Protein AF-A0A388NZL9-F1 (afdb_monomer)

Sequence (120 aa):
MIMSQAVSAHAFSVVEVDYANVDATRSEVKDQWKQSEG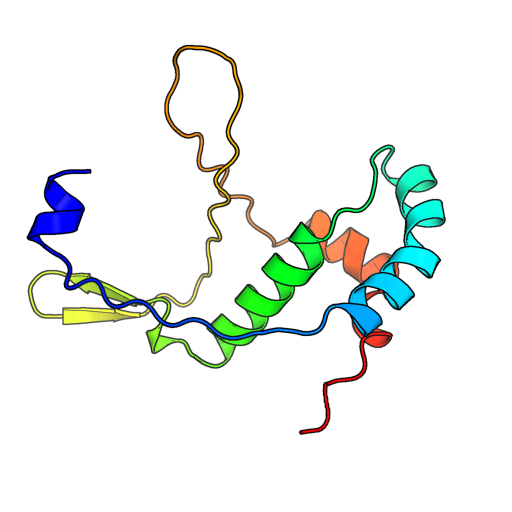FTLTYLPFIARAIVDALAEYPNLNASIEADKLVVHNYVDLGIAVDLEFQVCSYQLCAVPMTSAFARSLAKYQILQLVPAPES

Secondary structure (DSSP, 8-state):
-HHHHHHS-----------HHHHHHHHHHHHHHHHHHSSPPPSHHHHHHHHHHHHHH-GGGSEEEETTEEEE-SS-----------SS---------TTSSHHHHHHHTTGGGSS-----

S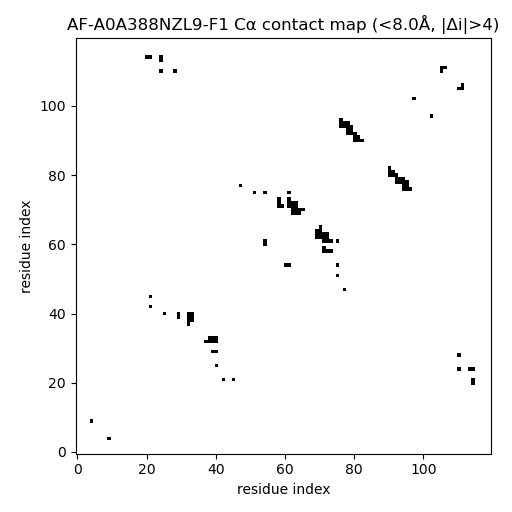olvent-accessible surface area (backbone atoms only — not comparable to full-atom values): 8132 Å² total; per-residue (Å²): 116,70,70,58,68,74,71,49,90,84,82,87,87,87,81,90,79,89,54,69,69,59,52,54,55,44,65,73,43,35,65,63,42,29,72,73,71,73,50,79,76,69,67,63,67,60,53,54,48,54,50,54,57,48,43,70,77,41,43,80,78,49,48,47,82,56,98,89,43,83,45,70,50,93,72,87,82,61,69,56,91,73,92,64,93,67,81,86,71,76,86,69,62,59,66,59,80,78,77,59,66,66,51,48,55,47,62,73,66,54,64,78,79,69,63,75,77,83,90,125

Structure (mmCIF, N/CA/C/O backbone):
data_AF-A0A388NZL9-F1
#
_entry.id   AF-A0A388NZL9-F1
#
loop_
_atom_site.group_PDB
_atom_site.id
_atom_site.type_symbol
_atom_site.label_atom_id
_atom_site.label_alt_id
_atom_site.label_comp_id
_atom_site.label_asym_id
_atom_site.label_entity_id
_atom_site.label_seq_id
_atom_site.pdbx_PDB_ins_code
_atom_site.Cartn_x
_atom_site.Cartn_y
_atom_site.Cartn_z
_atom_site.occupancy
_atom_site.B_iso_or_equiv
_atom_site.auth_seq_id
_atom_site.auth_comp_id
_atom_site.auth_asym_id
_atom_site.auth_atom_id
_atom_site.pdbx_PDB_model_num
ATOM 1 N N . MET A 1 1 ? 10.929 18.306 -5.419 1.00 64.25 1 MET A N 1
ATOM 2 C CA . MET A 1 1 ? 9.784 18.064 -6.327 1.00 64.25 1 MET A CA 1
ATOM 3 C C . MET A 1 1 ? 10.069 18.420 -7.793 1.00 64.25 1 MET A C 1
ATOM 5 O O . MET A 1 1 ? 9.552 17.734 -8.658 1.00 64.25 1 MET A O 1
ATOM 9 N N . ILE A 1 2 ? 10.917 19.417 -8.092 1.00 80.94 2 ILE A N 1
ATOM 10 C CA . ILE A 1 2 ? 11.186 19.892 -9.471 1.00 80.94 2 ILE A CA 1
ATOM 11 C C . ILE A 1 2 ? 11.708 18.784 -10.407 1.00 80.94 2 ILE A C 1
ATOM 13 O O . ILE A 1 2 ? 11.215 18.634 -11.518 1.00 80.94 2 ILE A O 1
ATOM 17 N N . MET A 1 3 ? 12.651 17.957 -9.942 1.00 78.19 3 MET A N 1
ATOM 18 C CA . MET A 1 3 ? 13.244 16.901 -10.777 1.00 78.19 3 MET A CA 1
ATOM 19 C C . MET A 1 3 ? 12.250 15.802 -11.176 1.00 78.19 3 MET A C 1
ATOM 21 O O . MET A 1 3 ? 12.324 15.290 -12.283 1.00 78.19 3 MET A O 1
ATOM 25 N N . SER A 1 4 ? 11.296 15.457 -10.306 1.00 78.69 4 SER A N 1
ATOM 26 C CA . SER A 1 4 ? 10.309 14.409 -10.602 1.00 78.69 4 SER A CA 1
ATOM 27 C C . SER A 1 4 ? 9.334 14.854 -11.695 1.00 78.69 4 SER A C 1
ATOM 29 O O . SER A 1 4 ? 9.067 14.089 -12.616 1.00 78.69 4 SER A O 1
ATOM 31 N N . GLN A 1 5 ? 8.884 16.113 -11.653 1.00 80.75 5 GLN A N 1
ATOM 32 C CA . GLN A 1 5 ? 7.982 16.673 -12.666 1.00 80.75 5 GLN A CA 1
ATOM 33 C C . GLN A 1 5 ? 8.626 16.767 -14.054 1.00 80.75 5 GLN A C 1
ATOM 35 O O . GLN A 1 5 ? 7.933 16.632 -15.055 1.00 80.75 5 GLN A O 1
ATOM 40 N N . ALA A 1 6 ? 9.938 17.007 -14.115 1.00 81.12 6 ALA A N 1
ATOM 41 C CA . ALA A 1 6 ? 10.653 17.156 -15.378 1.00 81.12 6 ALA A CA 1
ATOM 42 C C . ALA A 1 6 ? 10.996 15.815 -16.050 1.00 81.12 6 ALA A C 1
ATOM 44 O O . ALA A 1 6 ? 11.115 15.766 -17.270 1.00 81.12 6 ALA A O 1
ATOM 45 N N . VAL A 1 7 ? 11.192 14.749 -15.265 1.00 80.56 7 VAL A N 1
ATOM 46 C CA . VAL A 1 7 ? 11.698 13.458 -15.762 1.00 80.56 7 VAL A CA 1
ATOM 47 C C . VAL A 1 7 ? 10.571 12.470 -16.071 1.00 80.56 7 VAL A C 1
ATOM 49 O O . VAL A 1 7 ? 10.665 11.734 -17.050 1.00 80.56 7 VAL A O 1
ATOM 52 N N . SER A 1 8 ? 9.497 12.455 -15.276 1.00 81.75 8 SER A N 1
ATOM 53 C CA . SER A 1 8 ? 8.435 11.450 -15.399 1.00 81.75 8 SER A CA 1
ATOM 54 C C . SER A 1 8 ? 7.178 12.011 -16.066 1.00 81.75 8 SER A C 1
ATOM 56 O O . SER A 1 8 ? 6.654 13.052 -15.663 1.00 81.75 8 SER A O 1
ATOM 58 N N . ALA A 1 9 ? 6.634 11.283 -17.045 1.00 84.06 9 ALA A N 1
ATOM 59 C CA . ALA A 1 9 ? 5.310 11.564 -17.594 1.00 84.06 9 ALA A CA 1
ATOM 60 C C . ALA A 1 9 ? 4.234 11.146 -16.576 1.00 84.06 9 ALA A C 1
ATOM 62 O O . ALA A 1 9 ? 4.065 9.962 -16.293 1.00 84.06 9 ALA A O 1
ATOM 63 N N . HIS A 1 10 ? 3.521 12.119 -16.008 1.00 84.81 10 HIS A N 1
ATOM 64 C CA . HIS A 1 10 ? 2.475 11.863 -15.020 1.00 84.81 10 HIS A CA 1
ATOM 65 C C . HIS A 1 10 ? 1.117 11.728 -15.716 1.00 84.81 10 HIS A C 1
ATOM 67 O O . HIS A 1 10 ? 0.661 12.654 -16.384 1.00 84.81 10 HIS A O 1
ATOM 73 N N . ALA A 1 11 ? 0.462 10.586 -15.526 1.00 88.56 11 ALA A N 1
ATOM 74 C CA . ALA A 1 11 ? -0.933 10.357 -15.886 1.00 88.56 11 ALA A CA 1
ATOM 75 C C . ALA A 1 11 ? -1.707 9.960 -14.624 1.00 88.56 11 ALA A C 1
ATOM 77 O O . ALA A 1 11 ? -1.140 9.376 -13.701 1.00 88.56 11 ALA A O 1
ATOM 78 N N . PHE A 1 12 ? -2.993 10.296 -14.574 1.00 87.38 12 PHE A N 1
ATOM 79 C CA . PHE A 1 12 ? -3.842 10.065 -13.410 1.00 87.38 12 PHE A CA 1
ATOM 80 C C . PHE A 1 12 ? -5.119 9.343 -13.829 1.00 87.38 12 PHE A C 1
ATOM 82 O O . PHE A 1 12 ? -5.770 9.736 -14.796 1.00 87.38 12 PHE A O 1
ATOM 89 N N . SER A 1 13 ? -5.475 8.300 -13.084 1.00 89.50 13 SER A N 1
ATOM 90 C CA . SER A 1 13 ? -6.716 7.545 -13.236 1.00 89.50 13 SER A CA 1
ATOM 91 C C . SER A 1 13 ? -7.427 7.453 -11.892 1.00 89.50 13 SER A C 1
ATOM 93 O O . SER A 1 13 ? -6.779 7.249 -10.866 1.00 89.50 13 SER A O 1
ATOM 95 N N . VAL A 1 14 ? -8.754 7.551 -11.909 1.00 92.94 14 VAL A N 1
ATOM 96 C CA . VAL A 1 14 ? -9.601 7.420 -10.718 1.00 92.94 14 VAL A CA 1
ATOM 97 C C . VAL A 1 14 ? -10.509 6.222 -10.895 1.00 92.94 14 VAL A C 1
ATOM 99 O O . VAL A 1 14 ? -11.078 6.033 -11.969 1.00 92.94 14 VAL A O 1
ATOM 102 N N . VAL A 1 15 ? -10.651 5.444 -9.830 1.00 91.56 15 VAL A N 1
ATOM 103 C CA . VAL A 1 15 ? -11.611 4.349 -9.733 1.00 91.56 15 VAL A CA 1
ATOM 104 C C . VAL A 1 15 ? -12.346 4.496 -8.407 1.00 91.56 15 VAL A C 1
ATOM 106 O O . VAL A 1 15 ? -11.734 4.833 -7.391 1.00 91.56 15 VAL A O 1
ATOM 109 N N . GLU A 1 16 ? -13.656 4.269 -8.425 1.00 91.44 16 GLU A N 1
ATOM 110 C CA . GLU A 1 16 ? -14.482 4.223 -7.220 1.00 91.44 16 GLU A CA 1
ATOM 111 C C . GLU A 1 16 ? -14.467 2.805 -6.644 1.00 91.44 16 GLU A C 1
ATOM 113 O O . GLU A 1 16 ? -14.574 1.826 -7.380 1.00 91.44 16 GLU A O 1
ATOM 118 N N . VAL A 1 17 ? -14.311 2.695 -5.325 1.00 88.81 17 VAL A N 1
ATOM 119 C CA . VAL A 1 17 ? -14.239 1.411 -4.617 1.00 88.81 17 VAL A CA 1
ATOM 120 C C . VAL A 1 17 ? -15.228 1.434 -3.459 1.00 88.81 17 VAL A C 1
ATOM 122 O O . VAL A 1 17 ? -15.245 2.392 -2.684 1.00 88.81 17 VAL A O 1
ATOM 125 N N . ASP A 1 18 ? -16.035 0.378 -3.336 1.00 90.69 18 ASP A N 1
ATOM 126 C CA . ASP A 1 18 ? -16.962 0.195 -2.218 1.00 90.69 18 ASP A CA 1
ATOM 127 C C . ASP A 1 18 ? -16.241 -0.372 -0.982 1.00 90.69 18 ASP A C 1
ATOM 129 O O . ASP A 1 18 ? -15.495 -1.349 -1.058 1.00 90.69 18 ASP A O 1
ATOM 133 N N . TYR A 1 19 ? -16.483 0.249 0.173 1.00 90.19 19 TYR A N 1
ATOM 134 C CA . TYR A 1 19 ? -15.896 -0.103 1.466 1.00 90.19 19 TYR A CA 1
ATOM 135 C C . TYR A 1 19 ? -16.866 -0.842 2.397 1.00 90.19 19 TYR A C 1
ATOM 137 O O . TYR A 1 19 ? -16.462 -1.197 3.506 1.00 90.19 19 TYR A O 1
ATOM 145 N N . ALA A 1 20 ? -18.113 -1.101 1.988 1.00 89.69 20 ALA A N 1
ATOM 146 C CA . ALA A 1 20 ? -19.132 -1.717 2.843 1.00 89.69 20 ALA A CA 1
ATOM 147 C C . ALA A 1 20 ? -18.654 -3.026 3.498 1.00 89.69 20 ALA A C 1
ATOM 149 O O . ALA A 1 20 ? -18.765 -3.198 4.714 1.00 89.69 20 ALA A O 1
ATOM 150 N N . ASN A 1 21 ? -18.035 -3.915 2.715 1.00 87.94 21 ASN A N 1
ATOM 151 C CA . ASN A 1 21 ? -17.515 -5.188 3.222 1.00 87.94 21 ASN A CA 1
ATOM 152 C C . ASN A 1 21 ? -16.356 -4.990 4.210 1.00 87.94 21 ASN A C 1
ATOM 154 O O . ASN A 1 21 ? -16.280 -5.673 5.229 1.00 87.94 21 ASN A O 1
ATOM 158 N N . VAL A 1 22 ? -15.474 -4.024 3.942 1.00 87.38 22 VAL A N 1
ATOM 159 C CA . VAL A 1 22 ? -14.332 -3.721 4.816 1.00 87.38 22 VAL A CA 1
ATOM 160 C C . VAL A 1 22 ? -14.811 -3.164 6.157 1.00 87.38 22 VAL A C 1
ATOM 162 O O . VAL A 1 22 ? -14.259 -3.521 7.198 1.00 87.38 22 VAL A O 1
ATOM 165 N N . ASP A 1 23 ? -15.845 -2.319 6.161 1.00 88.75 23 ASP A N 1
ATOM 166 C CA . ASP A 1 23 ? -16.403 -1.769 7.399 1.00 88.75 23 ASP A CA 1
ATOM 167 C C . ASP A 1 23 ? -17.120 -2.831 8.246 1.00 88.75 23 ASP A C 1
ATOM 169 O O . ASP A 1 23 ? -16.964 -2.844 9.472 1.00 88.75 23 ASP A O 1
ATOM 173 N N . ALA A 1 24 ? -17.824 -3.770 7.606 1.00 89.69 24 ALA A N 1
ATOM 174 C CA . ALA A 1 24 ? -18.434 -4.910 8.287 1.00 89.69 24 ALA A CA 1
ATOM 175 C C . ALA A 1 24 ? -17.373 -5.760 9.009 1.00 89.69 24 ALA A C 1
ATOM 177 O O . ALA A 1 24 ? -17.423 -5.899 10.234 1.00 89.69 24 ALA A O 1
ATOM 178 N N . THR A 1 25 ? -16.343 -6.226 8.291 1.00 86.62 25 THR A N 1
ATOM 179 C CA . THR A 1 25 ? -15.251 -7.024 8.877 1.00 86.62 25 THR A CA 1
ATOM 180 C C . THR A 1 25 ? -14.491 -6.248 9.955 1.00 86.62 25 THR A C 1
ATOM 182 O O . THR A 1 25 ? -14.152 -6.778 11.014 1.00 86.62 25 THR A O 1
ATOM 185 N N . ARG A 1 26 ? -14.236 -4.954 9.731 1.00 86.62 26 ARG A N 1
ATOM 186 C CA . ARG A 1 26 ? -13.577 -4.099 10.722 1.00 86.62 26 ARG A CA 1
ATOM 187 C C . ARG A 1 26 ? -14.416 -3.962 11.989 1.00 86.62 26 ARG A C 1
ATOM 189 O O . ARG A 1 26 ? -13.849 -3.958 13.082 1.00 86.62 26 ARG A O 1
ATOM 196 N N . SER A 1 27 ? -15.734 -3.827 11.868 1.00 85.81 27 SER A N 1
ATOM 197 C CA . SER A 1 27 ? -16.626 -3.652 13.015 1.00 85.81 27 SER A CA 1
ATOM 198 C C . SER A 1 27 ? -16.659 -4.859 13.942 1.00 85.81 27 SER A C 1
ATOM 200 O O . SER A 1 27 ? -16.787 -4.665 15.148 1.00 85.81 27 SER A O 1
ATOM 202 N N . GLU A 1 28 ? -16.471 -6.063 13.408 1.00 87.69 28 GLU A N 1
ATOM 203 C CA . GLU A 1 28 ? -16.390 -7.296 14.195 1.00 87.69 28 GLU A CA 1
ATOM 204 C C . GLU A 1 28 ? -15.067 -7.410 14.970 1.00 87.69 28 GLU A C 1
ATOM 206 O O . GLU A 1 28 ? -15.040 -7.876 16.110 1.00 87.69 28 GLU A O 1
ATOM 211 N N . VAL A 1 29 ? -13.959 -6.950 14.379 1.00 85.75 29 VAL A N 1
ATOM 212 C CA . VAL A 1 29 ? -12.608 -7.196 14.916 1.00 85.75 29 VAL A CA 1
ATOM 213 C C . VAL A 1 29 ? -12.039 -6.013 15.709 1.00 85.75 29 VAL A C 1
ATOM 215 O O . VAL A 1 29 ? -11.151 -6.195 16.547 1.00 85.75 29 VAL A O 1
ATOM 218 N N . LYS A 1 30 ? -12.553 -4.792 15.505 1.00 83.62 30 LYS A N 1
ATOM 219 C CA . LYS A 1 30 ? -12.021 -3.561 16.127 1.00 83.62 30 LYS A CA 1
ATOM 220 C C . LYS A 1 30 ? -11.894 -3.648 17.650 1.00 83.62 30 LYS A C 1
ATOM 222 O O . LYS A 1 30 ? -10.927 -3.123 18.202 1.00 83.62 30 LYS A O 1
ATOM 227 N N . ASP A 1 31 ? -12.838 -4.309 18.318 1.00 84.38 31 ASP A N 1
ATOM 228 C CA . ASP A 1 31 ? -12.886 -4.362 19.779 1.00 84.38 31 ASP A CA 1
ATOM 229 C C . ASP A 1 31 ? -11.834 -5.326 20.336 1.00 84.38 31 ASP A C 1
ATOM 231 O O . ASP A 1 31 ? -11.140 -4.995 21.298 1.00 84.38 31 ASP A O 1
ATOM 235 N N . GLN A 1 32 ? -11.646 -6.478 19.684 1.00 85.38 32 GLN A N 1
ATOM 236 C CA . GLN A 1 32 ? -10.599 -7.442 20.034 1.00 85.38 32 GLN A CA 1
ATOM 237 C C . GLN A 1 32 ? -9.203 -6.872 19.754 1.00 85.38 32 GLN A C 1
ATOM 239 O O . GLN A 1 32 ? -8.284 -7.021 20.565 1.00 85.38 32 GLN A O 1
ATOM 244 N N . TRP A 1 33 ? -9.054 -6.167 18.630 1.00 81.38 33 TRP A N 1
ATOM 245 C CA . TRP A 1 33 ? -7.806 -5.516 18.241 1.00 81.38 33 TRP A CA 1
ATOM 246 C C . TRP A 1 33 ? -7.392 -4.443 19.247 1.00 81.38 33 TRP A C 1
ATOM 248 O O . TRP A 1 33 ? -6.264 -4.445 19.739 1.00 81.38 33 TRP A O 1
ATOM 258 N N . LYS A 1 34 ? -8.328 -3.565 19.627 1.00 85.06 34 LYS A N 1
ATOM 259 C CA . LYS A 1 34 ? -8.070 -2.491 20.592 1.00 85.06 34 LYS A CA 1
ATOM 260 C C . LYS A 1 34 ? -7.651 -3.026 21.962 1.00 85.06 34 LYS A C 1
ATOM 262 O O . LYS A 1 34 ? -6.800 -2.422 22.608 1.00 85.06 34 LYS A O 1
ATOM 267 N N . GLN A 1 35 ? -8.225 -4.148 22.396 1.00 85.94 35 GLN A N 1
ATOM 268 C CA . GLN A 1 35 ? -7.846 -4.802 23.653 1.00 85.94 35 GLN A CA 1
ATOM 269 C C . GLN A 1 35 ? -6.438 -5.403 23.606 1.00 85.94 35 GLN A C 1
ATOM 271 O O . GLN A 1 35 ? -5.750 -5.417 24.621 1.00 85.94 35 GLN A O 1
ATOM 276 N N . SER A 1 36 ? -6.017 -5.895 22.442 1.00 84.31 36 SER A N 1
ATOM 277 C CA . SER A 1 36 ? -4.769 -6.650 22.298 1.00 84.31 36 SER A CA 1
ATOM 278 C C . SER A 1 36 ? -3.569 -5.748 22.013 1.00 84.31 36 SER A C 1
ATOM 280 O O . SER A 1 36 ? -2.508 -5.923 22.602 1.00 84.31 36 SER A O 1
ATOM 282 N N . GLU A 1 37 ? -3.746 -4.772 21.124 1.00 81.12 37 GLU A N 1
ATOM 283 C CA . GLU A 1 37 ? -2.666 -3.932 20.592 1.00 81.12 37 GLU A CA 1
ATOM 284 C C . GLU A 1 37 ? -2.677 -2.513 21.196 1.00 81.12 37 GLU A C 1
ATOM 286 O O . GLU A 1 37 ? -1.724 -1.753 21.049 1.00 81.12 37 GLU A O 1
ATOM 291 N N . GLY A 1 38 ? -3.753 -2.130 21.897 1.00 78.75 38 GLY A N 1
ATOM 292 C CA . GLY A 1 38 ? -3.856 -0.844 22.598 1.00 78.75 38 GLY A CA 1
ATOM 293 C C . GLY A 1 38 ? -4.146 0.370 21.706 1.00 78.75 38 GLY A C 1
ATOM 294 O O . GLY A 1 38 ? -4.291 1.480 22.217 1.00 78.75 38 GLY A O 1
ATOM 295 N N . PHE A 1 39 ? -4.290 0.183 20.391 1.00 82.19 39 PHE A N 1
ATOM 296 C CA . PHE A 1 39 ? -4.670 1.230 19.438 1.00 82.19 39 PHE A CA 1
ATOM 297 C C . PHE A 1 39 ? -5.850 0.812 18.555 1.00 82.19 39 PHE A C 1
ATOM 299 O O . PHE A 1 39 ? -6.186 -0.363 18.419 1.00 82.19 39 PHE A O 1
ATOM 306 N N . THR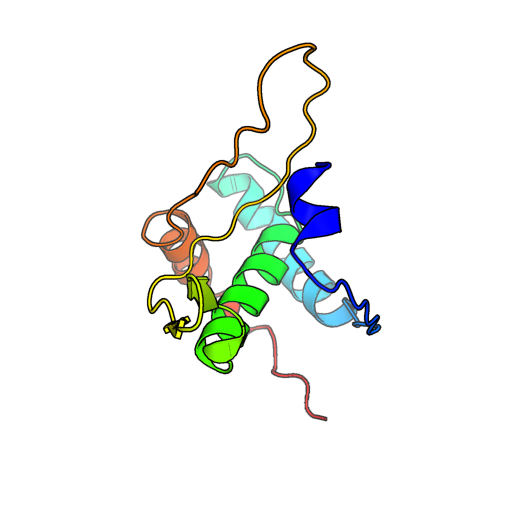 A 1 40 ? -6.516 1.802 17.961 1.00 80.50 40 THR A N 1
ATOM 307 C CA . THR A 1 40 ? -7.701 1.581 17.125 1.00 80.50 40 THR A CA 1
ATOM 308 C C . THR A 1 40 ? -7.313 1.041 15.751 1.00 80.50 40 THR A C 1
ATOM 310 O O . THR A 1 40 ? -6.418 1.576 15.099 1.00 80.50 40 THR A O 1
ATOM 313 N N . LEU A 1 41 ? -8.048 0.036 15.272 1.00 82.44 41 LEU A N 1
ATOM 314 C CA . LEU A 1 41 ? -7.905 -0.475 13.910 1.00 82.44 41 LEU A CA 1
ATOM 315 C C . LEU A 1 41 ? -8.408 0.559 12.882 1.00 82.44 41 LEU A C 1
ATOM 317 O O . LEU A 1 41 ? -9.581 0.955 12.898 1.00 82.44 41 LEU A O 1
ATOM 321 N N . THR A 1 42 ? -7.518 0.996 11.990 1.00 85.19 42 THR A N 1
ATOM 322 C CA . THR A 1 42 ? -7.801 1.916 10.872 1.00 85.19 42 THR A CA 1
ATOM 323 C C . THR A 1 42 ? -8.022 1.150 9.560 1.00 85.19 42 THR A C 1
ATOM 325 O O . THR A 1 42 ? -7.853 -0.066 9.513 1.00 85.19 42 THR A O 1
ATOM 328 N N . TYR A 1 43 ? -8.410 1.847 8.485 1.00 86.12 43 TYR A N 1
ATOM 329 C CA . TYR A 1 43 ? -8.597 1.246 7.151 1.00 86.12 43 TYR A CA 1
ATOM 330 C C . TYR A 1 43 ? -7.287 1.033 6.376 1.00 86.12 43 TYR A C 1
ATOM 332 O O . TYR A 1 43 ? -7.208 0.154 5.523 1.00 86.12 43 TYR A O 1
ATOM 340 N N . LEU A 1 44 ? -6.241 1.803 6.698 1.00 86.44 44 LEU A N 1
ATOM 341 C CA . LEU A 1 44 ? -4.922 1.725 6.061 1.00 86.44 44 LEU A CA 1
ATOM 342 C C . LEU A 1 44 ? -4.336 0.307 5.940 1.00 86.44 44 LEU A C 1
ATOM 344 O O . LEU A 1 44 ? -3.849 -0.010 4.859 1.00 86.44 44 LEU A O 1
ATOM 348 N N . PRO A 1 45 ? -4.370 -0.567 6.967 1.00 83.88 45 PRO A N 1
ATOM 349 C CA . PRO A 1 45 ? -3.819 -1.915 6.835 1.00 83.88 45 PRO A CA 1
ATOM 350 C C . PRO A 1 45 ? -4.541 -2.788 5.802 1.00 83.88 45 PRO A C 1
ATOM 352 O O . PRO A 1 45 ? -3.890 -3.612 5.163 1.00 83.88 45 PRO A O 1
ATOM 355 N N . PHE A 1 46 ? -5.847 -2.589 5.593 1.00 86.31 46 PHE A N 1
ATOM 356 C CA . PHE A 1 46 ? -6.604 -3.301 4.557 1.00 86.31 46 PHE A CA 1
ATOM 357 C C . PHE A 1 46 ? -6.163 -2.860 3.159 1.00 86.31 46 PHE A C 1
ATOM 359 O O . PHE A 1 46 ? -5.885 -3.694 2.302 1.00 86.31 46 PHE A O 1
ATOM 366 N N . ILE A 1 47 ? -6.015 -1.547 2.963 1.00 87.31 47 ILE A N 1
ATOM 367 C CA . ILE A 1 47 ? -5.569 -0.961 1.693 1.00 87.31 47 ILE A CA 1
ATOM 368 C C . ILE A 1 47 ? -4.121 -1.365 1.396 1.00 87.31 47 ILE A C 1
ATOM 370 O O . ILE A 1 47 ? -3.816 -1.819 0.298 1.00 87.31 47 ILE A O 1
ATOM 374 N N . ALA A 1 48 ? -3.230 -1.258 2.383 1.00 85.56 48 ALA A N 1
ATOM 375 C CA . ALA A 1 48 ? -1.828 -1.627 2.227 1.00 85.56 48 ALA A CA 1
ATOM 376 C C . ALA A 1 48 ? -1.679 -3.099 1.828 1.00 85.56 48 ALA A C 1
ATOM 378 O O . ALA A 1 48 ? -0.888 -3.412 0.944 1.00 85.56 48 ALA A O 1
ATOM 379 N N . ARG A 1 49 ? -2.469 -3.999 2.431 1.00 84.88 49 ARG A N 1
ATOM 380 C CA . ARG A 1 49 ? -2.460 -5.415 2.062 1.00 84.88 49 ARG A CA 1
ATOM 381 C C . ARG A 1 49 ? -2.952 -5.643 0.632 1.00 84.88 49 ARG A C 1
ATOM 383 O O . ARG A 1 49 ? -2.262 -6.326 -0.117 1.00 84.88 49 ARG A O 1
ATOM 390 N N . ALA A 1 50 ? -4.078 -5.037 0.253 1.00 86.81 50 ALA A N 1
ATOM 391 C CA . ALA A 1 50 ? -4.619 -5.145 -1.101 1.00 86.81 50 ALA A CA 1
ATOM 392 C C . ALA A 1 50 ? -3.616 -4.661 -2.164 1.00 86.81 50 ALA A C 1
ATOM 394 O O . ALA A 1 50 ? -3.480 -5.283 -3.212 1.00 86.81 50 ALA A O 1
ATOM 395 N N . ILE A 1 51 ? -2.857 -3.598 -1.872 1.00 85.94 51 ILE A N 1
ATOM 396 C CA . ILE A 1 51 ? -1.797 -3.101 -2.760 1.00 85.94 51 ILE A CA 1
ATOM 397 C C . ILE A 1 51 ? -0.647 -4.110 -2.885 1.00 85.94 51 ILE A C 1
ATOM 399 O O . ILE A 1 51 ? -0.168 -4.328 -3.993 1.00 85.94 51 ILE A O 1
ATOM 403 N N . VAL A 1 52 ? -0.199 -4.741 -1.790 1.00 85.12 52 VAL A N 1
ATOM 404 C CA . VAL A 1 52 ? 0.856 -5.775 -1.861 1.00 85.12 52 VAL A CA 1
ATOM 405 C C . VAL A 1 52 ? 0.412 -6.951 -2.726 1.00 85.12 52 VAL A C 1
ATOM 407 O O . VAL A 1 52 ? 1.186 -7.408 -3.565 1.00 85.12 52 VAL A O 1
ATOM 410 N N . ASP A 1 53 ? -0.821 -7.423 -2.537 1.00 84.44 53 ASP A N 1
ATOM 411 C CA . ASP A 1 53 ? -1.363 -8.543 -3.307 1.00 84.44 53 ASP A CA 1
ATOM 412 C C . ASP A 1 53 ? -1.496 -8.159 -4.800 1.00 84.44 53 ASP A C 1
ATOM 414 O O . ASP A 1 53 ? -1.049 -8.903 -5.671 1.00 84.44 53 ASP A O 1
ATOM 418 N N . ALA A 1 54 ? -1.959 -6.941 -5.107 1.00 85.44 54 ALA A N 1
ATOM 419 C CA . ALA A 1 54 ? -2.015 -6.433 -6.480 1.00 85.44 54 ALA A CA 1
ATOM 420 C C . ALA A 1 54 ? -0.625 -6.269 -7.127 1.00 85.44 54 ALA A C 1
ATOM 422 O O . ALA A 1 54 ? -0.445 -6.573 -8.304 1.00 85.44 54 ALA A O 1
ATOM 423 N N . LEU A 1 55 ? 0.387 -5.817 -6.381 1.00 84.69 55 LEU A N 1
ATOM 424 C CA . LEU A 1 55 ? 1.756 -5.686 -6.899 1.00 84.69 55 LEU A CA 1
ATOM 425 C C . LEU A 1 55 ? 2.409 -7.046 -7.178 1.00 84.69 55 LEU A C 1
ATOM 427 O O . LEU A 1 55 ? 3.282 -7.128 -8.041 1.00 84.69 55 LEU A O 1
ATOM 431 N N . ALA A 1 56 ? 1.979 -8.106 -6.487 1.00 83.31 56 ALA A N 1
ATOM 432 C CA . ALA A 1 56 ? 2.409 -9.467 -6.789 1.00 83.31 56 ALA A CA 1
ATOM 433 C C . ALA A 1 56 ? 1.837 -9.969 -8.129 1.00 83.31 56 ALA A C 1
ATOM 435 O O . ALA A 1 56 ? 2.534 -10.667 -8.865 1.00 83.31 56 ALA A O 1
ATOM 436 N N . GLU A 1 57 ? 0.600 -9.591 -8.466 1.00 86.50 57 GLU A N 1
ATOM 437 C CA . GLU A 1 57 ? -0.039 -9.924 -9.749 1.00 86.50 57 GLU A CA 1
ATOM 438 C C . GLU A 1 57 ? 0.474 -9.058 -10.913 1.00 86.50 57 GLU A C 1
ATOM 440 O O . GLU A 1 57 ? 0.621 -9.546 -12.036 1.00 86.50 57 GLU A O 1
ATOM 445 N N . TYR A 1 58 ? 0.805 -7.789 -10.647 1.00 87.69 58 TYR A N 1
ATOM 446 C CA . TYR A 1 58 ? 1.250 -6.812 -11.647 1.00 87.69 58 TYR A CA 1
ATOM 447 C C . TYR A 1 58 ? 2.681 -6.305 -11.371 1.00 87.69 58 TYR A C 1
ATOM 449 O O . TYR A 1 58 ? 2.872 -5.133 -11.026 1.00 87.69 58 TYR A O 1
ATOM 457 N N . PRO A 1 59 ? 3.725 -7.130 -11.597 1.00 83.94 59 PRO A N 1
ATOM 458 C CA . PRO A 1 59 ? 5.108 -6.792 -11.240 1.00 83.94 59 PRO A CA 1
ATOM 459 C C . PRO A 1 59 ? 5.671 -5.599 -12.027 1.00 83.94 59 PRO A C 1
ATOM 461 O O . PRO A 1 59 ? 6.572 -4.911 -11.554 1.00 83.94 59 PRO A O 1
ATOM 464 N N . ASN A 1 60 ? 5.116 -5.304 -13.206 1.00 85.31 60 ASN A N 1
ATOM 465 C CA . ASN A 1 60 ? 5.536 -4.171 -14.037 1.00 85.31 60 ASN A CA 1
ATOM 466 C C . ASN A 1 60 ? 5.280 -2.807 -13.374 1.00 85.31 60 ASN A C 1
ATOM 468 O O . ASN A 1 60 ? 5.912 -1.826 -13.755 1.00 85.31 60 ASN A O 1
ATOM 472 N N . LEU A 1 61 ? 4.360 -2.734 -12.404 1.00 85.81 61 LEU A N 1
ATOM 473 C CA . LEU A 1 61 ? 4.098 -1.512 -11.640 1.00 85.81 61 LEU A CA 1
ATOM 474 C C . LEU A 1 61 ? 5.177 -1.249 -10.579 1.00 85.81 61 LEU A C 1
ATOM 476 O O . LEU A 1 61 ? 5.389 -0.101 -10.203 1.00 85.81 61 LEU A O 1
ATOM 480 N N . ASN A 1 62 ? 5.885 -2.290 -10.131 1.00 86.88 62 ASN A N 1
ATOM 481 C CA . ASN A 1 62 ? 6.990 -2.198 -9.176 1.00 86.88 62 ASN A CA 1
ATOM 482 C C . ASN A 1 62 ? 8.352 -2.143 -9.892 1.00 86.88 62 ASN A C 1
ATOM 484 O O . ASN A 1 62 ? 9.280 -2.895 -9.575 1.00 86.88 62 ASN A O 1
ATOM 488 N N . ALA A 1 63 ? 8.455 -1.298 -10.917 1.00 86.31 63 ALA A N 1
ATOM 489 C CA . ALA A 1 63 ? 9.640 -1.195 -11.756 1.00 86.31 63 ALA A CA 1
ATOM 490 C C . ALA A 1 63 ? 10.188 0.234 -11.807 1.00 86.31 63 ALA A C 1
ATOM 492 O O . ALA A 1 63 ? 9.440 1.211 -11.774 1.00 86.31 63 ALA A O 1
ATOM 493 N N . SER A 1 64 ? 11.508 0.338 -11.932 1.00 85.50 64 SER A N 1
ATOM 494 C CA . SER A 1 64 ? 12.239 1.597 -12.068 1.00 85.50 64 SER A CA 1
ATOM 495 C C . SER A 1 64 ? 12.862 1.700 -13.458 1.00 85.50 64 SER A C 1
ATOM 497 O O . SER A 1 64 ? 13.269 0.696 -14.047 1.00 85.50 64 SER A O 1
ATOM 499 N N . ILE A 1 65 ? 12.952 2.920 -13.990 1.00 85.00 65 ILE A N 1
ATOM 500 C CA . ILE A 1 65 ? 13.631 3.192 -15.261 1.00 85.00 65 ILE A CA 1
ATOM 501 C C . ILE A 1 65 ? 15.038 3.702 -14.951 1.00 85.00 65 ILE A C 1
ATOM 503 O O . ILE A 1 65 ? 15.202 4.780 -14.381 1.00 85.00 65 ILE A O 1
ATOM 507 N N . GLU A 1 66 ? 16.051 2.937 -15.348 1.00 83.88 66 GLU A N 1
ATOM 508 C CA . GLU A 1 66 ? 17.458 3.325 -15.255 1.00 83.88 66 GLU A CA 1
ATOM 509 C C . GLU A 1 66 ? 18.022 3.560 -16.660 1.00 83.88 66 GLU A C 1
ATOM 511 O O . GLU A 1 66 ? 18.255 2.612 -17.414 1.00 83.88 66 GLU A O 1
ATOM 516 N N . ALA A 1 67 ? 18.253 4.833 -17.001 1.00 79.69 67 ALA A N 1
ATOM 517 C CA . ALA A 1 67 ? 18.687 5.311 -18.319 1.00 79.69 67 ALA A CA 1
ATOM 518 C C . ALA A 1 67 ? 17.765 4.869 -19.475 1.00 79.69 67 ALA A C 1
ATOM 520 O O . ALA A 1 67 ? 16.898 5.638 -19.867 1.00 79.69 67 ALA A O 1
ATOM 521 N N . ASP A 1 68 ? 17.937 3.638 -19.966 1.00 79.12 68 ASP A N 1
ATOM 522 C CA . ASP A 1 68 ? 17.182 3.014 -21.068 1.00 79.12 68 ASP A CA 1
ATOM 523 C C . ASP A 1 68 ? 16.707 1.581 -20.733 1.00 79.12 68 ASP A C 1
ATOM 525 O O . ASP A 1 68 ? 16.232 0.847 -21.602 1.00 79.12 68 ASP A O 1
ATOM 529 N N . LYS A 1 69 ? 16.859 1.131 -19.479 1.00 83.06 69 LYS A N 1
ATOM 530 C CA . LYS A 1 69 ? 16.475 -0.217 -19.038 1.00 83.06 69 LYS A CA 1
ATOM 531 C C . LYS A 1 69 ? 15.380 -0.158 -17.980 1.00 83.06 69 LYS A C 1
ATOM 533 O O . LYS A 1 69 ? 15.445 0.636 -17.046 1.00 83.06 69 LYS A O 1
ATOM 538 N N . LEU A 1 70 ? 14.402 -1.052 -18.118 1.00 84.38 70 LEU A N 1
ATOM 539 C CA . LEU A 1 70 ? 13.382 -1.303 -17.106 1.00 84.38 70 LEU A CA 1
ATOM 540 C C . LEU A 1 70 ? 13.914 -2.334 -16.104 1.00 84.38 70 LEU A C 1
ATOM 542 O O . LEU A 1 70 ? 14.215 -3.467 -16.485 1.00 84.38 70 LEU A O 1
ATOM 546 N N . VAL A 1 71 ? 14.026 -1.948 -14.835 1.00 86.25 71 VAL A N 1
ATOM 547 C CA . VAL A 1 71 ? 14.429 -2.827 -13.732 1.00 86.25 71 VAL A CA 1
ATOM 548 C C . VAL A 1 71 ? 13.192 -3.168 -12.912 1.00 86.25 71 VAL A C 1
ATOM 550 O O . VAL A 1 71 ? 12.575 -2.282 -12.330 1.00 86.25 71 VAL A O 1
ATOM 553 N N . VAL A 1 72 ? 12.821 -4.448 -12.865 1.00 86.06 72 VAL A N 1
ATOM 554 C CA . VAL A 1 72 ? 11.678 -4.939 -12.077 1.00 86.06 72 VAL A CA 1
ATOM 555 C C . VAL A 1 72 ? 12.168 -5.417 -10.712 1.00 86.06 72 VAL A C 1
ATOM 557 O O . VAL A 1 72 ? 13.115 -6.204 -10.634 1.00 86.06 72 VAL A O 1
ATOM 560 N N . HIS A 1 73 ? 11.525 -4.962 -9.635 1.00 84.56 73 HIS A N 1
ATOM 561 C CA . HIS A 1 73 ? 11.887 -5.332 -8.268 1.00 84.56 73 HIS A CA 1
ATOM 562 C C . HIS A 1 73 ? 10.978 -6.446 -7.728 1.00 84.56 73 HIS A C 1
ATOM 564 O O . HIS A 1 73 ? 9.754 -6.346 -7.758 1.00 84.56 73 HIS A O 1
ATOM 570 N N . ASN A 1 74 ? 11.589 -7.502 -7.178 1.00 79.69 74 ASN A N 1
ATOM 571 C CA . ASN A 1 74 ? 10.862 -8.628 -6.569 1.00 79.69 74 ASN A CA 1
ATOM 572 C C . ASN A 1 74 ? 10.428 -8.359 -5.121 1.00 79.69 74 ASN A C 1
ATOM 574 O O . ASN A 1 74 ? 9.604 -9.089 -4.577 1.00 79.69 74 ASN A O 1
ATOM 578 N N . TYR A 1 75 ? 11.025 -7.357 -4.476 1.00 82.19 75 TYR A N 1
ATOM 579 C CA . TYR A 1 75 ? 10.671 -6.950 -3.123 1.00 82.19 75 TYR A CA 1
ATOM 580 C C . TYR A 1 75 ? 9.774 -5.713 -3.177 1.00 82.19 75 TYR A C 1
ATOM 582 O O . TYR A 1 75 ? 9.973 -4.836 -4.020 1.00 82.19 75 TYR A O 1
ATOM 590 N N . VAL A 1 76 ? 8.776 -5.669 -2.295 1.00 78.94 76 VAL A N 1
ATOM 591 C CA . VAL A 1 76 ? 7.777 -4.599 -2.241 1.00 78.94 76 VAL A CA 1
ATOM 59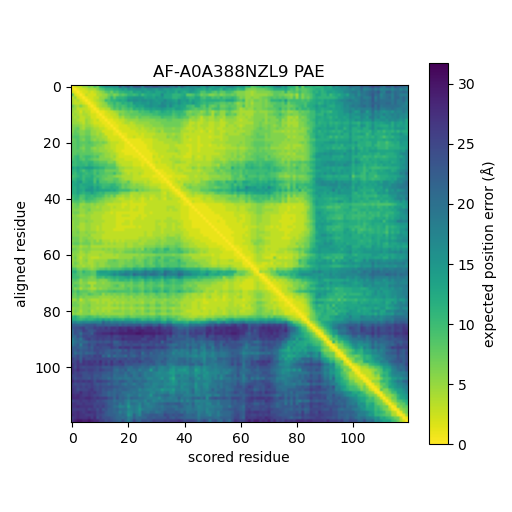2 C C . VAL A 1 76 ? 7.988 -3.800 -0.961 1.00 78.94 76 VAL A C 1
ATOM 594 O O . VAL A 1 76 ? 7.675 -4.269 0.135 1.00 78.94 76 VAL A O 1
ATOM 597 N N . ASP A 1 77 ? 8.502 -2.583 -1.121 1.00 83.00 77 ASP A N 1
ATOM 598 C CA . ASP A 1 77 ? 8.632 -1.588 -0.060 1.00 83.00 77 ASP A CA 1
ATOM 599 C C . ASP A 1 77 ? 7.521 -0.542 -0.196 1.00 83.00 77 ASP A C 1
ATOM 601 O O . ASP A 1 77 ? 7.536 0.293 -1.100 1.00 83.00 77 ASP A O 1
ATOM 605 N N . LEU A 1 78 ? 6.543 -0.575 0.712 1.00 80.81 78 LEU A N 1
ATOM 606 C CA . LEU A 1 78 ? 5.455 0.404 0.736 1.00 80.81 78 LEU A CA 1
ATOM 607 C C . LEU A 1 78 ? 5.805 1.594 1.630 1.00 80.81 78 LEU A C 1
ATOM 609 O O . LEU A 1 78 ? 5.869 1.477 2.854 1.00 80.81 78 LEU A O 1
ATOM 613 N N . GLY A 1 79 ? 5.982 2.761 1.010 1.00 80.06 79 GLY A N 1
ATOM 614 C CA . GLY A 1 79 ? 6.107 4.036 1.708 1.00 80.06 79 GLY A CA 1
ATOM 615 C C . GLY A 1 79 ? 4.740 4.641 2.023 1.00 80.06 79 GLY A C 1
ATOM 616 O O . GLY A 1 79 ? 3.948 4.889 1.117 1.00 80.06 79 GLY A O 1
ATOM 617 N N . ILE A 1 80 ? 4.472 4.922 3.298 1.00 81.38 80 ILE A N 1
ATOM 618 C CA . ILE A 1 80 ? 3.262 5.631 3.738 1.00 81.38 80 ILE A CA 1
ATOM 619 C C . ILE A 1 80 ? 3.665 7.052 4.133 1.00 81.38 80 ILE A C 1
ATOM 621 O O . ILE A 1 80 ? 4.498 7.239 5.020 1.00 81.38 8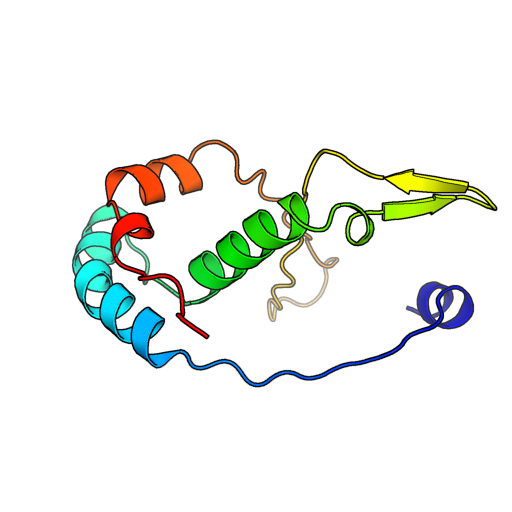0 ILE A O 1
ATOM 625 N N . ALA A 1 81 ? 3.076 8.054 3.479 1.00 79.19 81 ALA A N 1
ATOM 626 C CA . ALA A 1 81 ? 3.263 9.450 3.851 1.00 79.19 81 ALA A CA 1
ATOM 627 C C . ALA A 1 81 ? 2.358 9.786 5.042 1.00 79.19 81 ALA A C 1
ATOM 629 O O . ALA A 1 81 ? 1.134 9.720 4.939 1.00 79.19 81 ALA A O 1
ATOM 630 N N . VAL A 1 82 ? 2.970 10.141 6.170 1.00 78.25 82 VAL A N 1
ATOM 631 C CA . VAL A 1 82 ? 2.274 10.631 7.361 1.00 78.25 82 VAL A CA 1
ATOM 632 C C . VAL A 1 82 ? 2.710 12.068 7.577 1.00 78.25 82 VAL A C 1
ATOM 634 O O . VAL A 1 82 ? 3.903 12.337 7.712 1.00 78.25 82 VAL A O 1
ATOM 637 N N . ASP A 1 83 ? 1.746 12.981 7.584 1.00 80.00 83 ASP A N 1
ATOM 638 C CA . ASP A 1 83 ? 1.998 14.366 7.953 1.00 80.00 83 ASP A CA 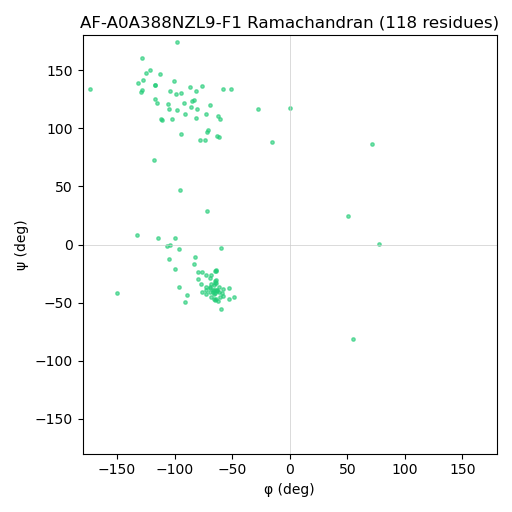1
ATOM 639 C C . ASP A 1 83 ? 1.967 14.487 9.479 1.00 80.00 83 ASP A C 1
ATOM 641 O O . ASP A 1 83 ? 1.007 14.065 10.130 1.00 80.00 83 ASP A O 1
ATOM 645 N N . LEU A 1 84 ? 3.046 15.010 10.055 1.00 77.44 84 LEU A N 1
ATOM 646 C CA . LEU A 1 84 ? 3.138 15.330 11.473 1.00 77.44 84 LEU A CA 1
ATOM 647 C C . LEU A 1 84 ? 3.341 16.839 11.563 1.00 77.44 84 LEU A C 1
ATOM 649 O O . LEU A 1 84 ? 4.304 17.359 11.008 1.00 77.44 84 LEU A O 1
ATOM 653 N N . GLU A 1 85 ? 2.480 17.534 12.310 1.00 62.53 85 GLU A N 1
ATOM 654 C CA . GLU A 1 85 ? 2.518 19.000 12.485 1.00 62.53 85 GLU A CA 1
ATOM 655 C C . GLU A 1 85 ? 3.830 19.534 13.104 1.00 62.53 85 GLU A C 1
ATOM 657 O O . GLU A 1 85 ? 4.016 20.746 13.234 1.00 62.53 85 GLU A O 1
ATOM 662 N N . PHE A 1 86 ? 4.772 18.660 13.477 1.00 50.69 86 PHE A N 1
ATOM 663 C CA . PHE A 1 86 ? 6.083 19.066 13.962 1.00 50.69 86 PHE A CA 1
ATOM 664 C C . PHE A 1 86 ? 6.948 19.612 12.821 1.00 50.69 86 PHE A C 1
ATOM 666 O O . PHE A 1 86 ? 7.617 18.892 12.081 1.00 50.69 86 PHE A O 1
ATOM 673 N N . GLN A 1 87 ? 6.925 20.943 12.736 1.00 44.06 87 GLN A N 1
ATOM 674 C CA . GLN A 1 87 ? 7.898 21.806 12.083 1.00 44.06 87 GLN A CA 1
ATOM 675 C C . GLN A 1 87 ? 9.302 21.183 12.057 1.00 44.06 87 GLN A C 1
ATOM 677 O O . GLN A 1 87 ? 9.966 21.055 13.081 1.00 44.06 87 GLN A O 1
ATOM 682 N N . VAL A 1 88 ? 9.776 20.919 10.839 1.00 40.25 88 VAL A N 1
ATOM 683 C CA . VAL A 1 88 ? 11.161 20.566 10.508 1.00 40.25 88 VAL A CA 1
ATOM 684 C C . VAL A 1 88 ? 11.574 19.161 10.956 1.00 40.25 88 VAL A C 1
ATOM 686 O O . VAL A 1 88 ? 12.221 18.984 11.979 1.00 40.25 88 VAL A O 1
ATOM 689 N N . CYS A 1 89 ? 11.302 18.163 10.116 1.00 33.50 89 CYS A N 1
ATOM 690 C CA . CYS A 1 89 ? 12.329 17.282 9.547 1.00 33.50 89 CYS A CA 1
ATOM 691 C C . CYS A 1 89 ? 11.683 16.363 8.504 1.00 33.50 89 CYS A C 1
ATOM 693 O O . CYS A 1 89 ? 10.608 15.823 8.734 1.00 33.50 89 CYS A O 1
ATOM 695 N N . SER A 1 90 ? 12.346 16.262 7.348 1.00 32.44 90 SER A N 1
ATOM 696 C CA . SER A 1 90 ? 12.187 15.270 6.274 1.00 32.44 90 SER A CA 1
ATOM 697 C C . SER A 1 90 ? 11.117 14.206 6.506 1.00 32.44 90 SER 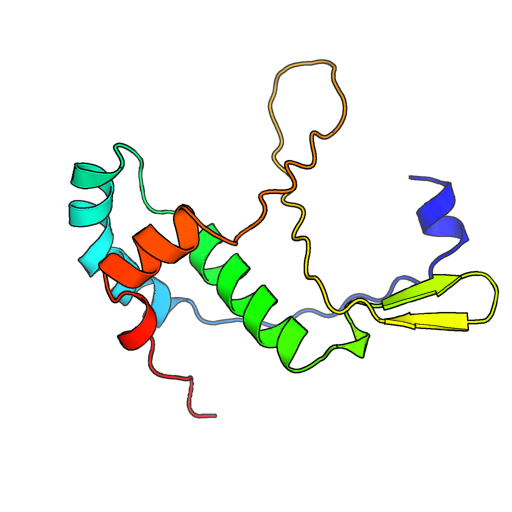A C 1
ATOM 699 O O . SER A 1 90 ? 11.279 13.394 7.411 1.00 32.44 90 SER A O 1
ATOM 701 N N . TYR A 1 91 ? 10.106 14.189 5.628 1.00 37.06 91 TYR A N 1
ATOM 702 C CA . TYR A 1 91 ? 9.301 13.025 5.237 1.00 37.06 91 TYR A CA 1
ATOM 703 C C . TYR A 1 91 ? 9.975 11.716 5.660 1.00 37.06 91 TYR A C 1
ATOM 705 O O . TYR A 1 91 ? 10.781 11.148 4.924 1.00 37.06 91 TYR A O 1
ATOM 713 N N . GLN A 1 92 ? 9.699 11.254 6.878 1.00 35.75 92 GLN A N 1
ATOM 714 C CA . GLN A 1 92 ? 10.237 9.985 7.320 1.00 35.75 92 GLN A CA 1
ATOM 715 C C . GLN A 1 92 ? 9.353 8.951 6.641 1.00 35.75 92 GLN A C 1
ATOM 717 O O . GLN A 1 92 ? 8.302 8.573 7.157 1.00 35.75 92 GLN A O 1
ATOM 722 N N . LEU A 1 93 ? 9.759 8.544 5.438 1.00 38.19 93 LEU A N 1
ATOM 723 C CA . LEU A 1 93 ? 9.262 7.339 4.805 1.00 38.19 93 LEU A CA 1
ATOM 724 C C . LEU A 1 93 ? 9.666 6.205 5.750 1.00 38.19 93 LEU A C 1
ATOM 726 O O . LEU A 1 93 ? 10.800 5.727 5.736 1.00 38.19 93 LEU A O 1
ATOM 730 N N . CYS A 1 94 ? 8.775 5.847 6.667 1.00 32.66 94 CYS A N 1
ATOM 731 C CA . CYS A 1 94 ? 8.978 4.680 7.496 1.00 32.66 94 CYS A CA 1
ATOM 732 C C . CYS A 1 94 ? 8.724 3.488 6.573 1.00 32.66 94 CYS A C 1
ATOM 734 O O . CYS A 1 94 ? 7.584 3.069 6.389 1.00 32.66 94 CYS A O 1
ATOM 736 N N . ALA A 1 95 ? 9.779 3.009 5.909 1.00 32.72 95 ALA A N 1
ATOM 737 C CA . ALA A 1 95 ? 9.761 1.718 5.246 1.00 32.72 95 ALA A CA 1
ATOM 738 C C . ALA A 1 95 ? 9.571 0.681 6.353 1.00 32.72 95 ALA A C 1
ATOM 740 O O . ALA A 1 95 ? 10.519 0.301 7.039 1.00 32.72 95 ALA A O 1
ATOM 741 N N . VAL A 1 96 ? 8.321 0.308 6.617 1.00 34.47 96 VAL A N 1
ATOM 742 C CA . VAL A 1 96 ? 8.027 -0.797 7.519 1.00 34.47 96 VAL A CA 1
ATOM 743 C C . VAL A 1 96 ? 8.200 -2.053 6.676 1.00 34.47 96 VAL A C 1
ATOM 745 O O . VAL A 1 96 ? 7.358 -2.296 5.809 1.00 34.47 96 VAL A O 1
ATOM 748 N N . PRO A 1 97 ? 9.250 -2.871 6.887 1.00 33.19 97 PRO A N 1
ATOM 749 C CA . PRO A 1 97 ? 9.278 -4.191 6.288 1.00 33.19 97 PRO A CA 1
ATOM 750 C C . PRO A 1 97 ? 8.058 -4.944 6.827 1.00 33.19 97 PRO A C 1
ATOM 752 O O . PRO A 1 97 ? 7.986 -5.306 8.004 1.00 33.19 97 PRO A O 1
ATOM 755 N N . MET A 1 98 ? 7.059 -5.142 5.967 1.00 39.84 98 MET A N 1
ATOM 756 C CA . MET A 1 98 ? 5.762 -5.753 6.285 1.00 39.84 98 MET A CA 1
ATOM 757 C C . MET A 1 98 ? 5.881 -7.273 6.529 1.00 39.84 98 MET A C 1
ATOM 759 O O . MET A 1 98 ? 4.954 -8.032 6.271 1.00 39.84 98 MET A O 1
ATOM 763 N N . THR A 1 99 ? 7.028 -7.763 7.012 1.00 41.12 99 THR A N 1
ATOM 764 C CA . THR A 1 99 ? 7.403 -9.181 6.923 1.00 41.12 99 THR A CA 1
ATOM 765 C C . THR A 1 99 ? 7.505 -9.936 8.247 1.00 41.12 99 THR A C 1
ATOM 767 O O . THR A 1 99 ? 7.834 -11.119 8.214 1.00 41.12 99 THR A O 1
ATOM 770 N N . SER A 1 100 ? 7.164 -9.384 9.425 1.00 37.88 100 SER A N 1
ATOM 771 C CA . SER A 1 100 ? 7.130 -10.276 10.609 1.00 37.88 100 SER A CA 1
ATOM 772 C C . SER A 1 100 ? 6.161 -9.986 11.749 1.00 37.88 100 SER A C 1
ATOM 774 O O . SER A 1 100 ? 5.581 -10.955 12.236 1.00 37.88 100 SER A O 1
ATOM 776 N N . ALA A 1 101 ? 5.958 -8.745 12.192 1.00 42.66 101 ALA A N 1
ATOM 777 C CA . ALA A 1 101 ? 5.119 -8.476 13.369 1.00 42.66 101 ALA A CA 1
ATOM 778 C C . ALA A 1 101 ? 3.650 -8.222 12.996 1.00 42.66 101 ALA A C 1
ATOM 780 O O . ALA A 1 101 ? 2.747 -8.877 13.514 1.00 42.66 101 ALA A O 1
ATOM 781 N N . PHE A 1 102 ? 3.417 -7.344 12.018 1.00 46.59 102 PHE A N 1
ATOM 782 C CA . PHE A 1 102 ? 2.069 -6.955 11.599 1.00 46.59 102 PHE A CA 1
ATOM 783 C C . PHE A 1 102 ? 1.354 -8.073 10.824 1.00 46.59 102 PHE A C 1
ATOM 785 O O . PHE A 1 102 ? 0.212 -8.404 11.125 1.00 46.59 102 PHE A O 1
ATOM 792 N N . ALA A 1 103 ? 2.062 -8.754 9.915 1.00 44.09 103 ALA A N 1
ATOM 793 C CA . ALA A 1 103 ? 1.543 -9.925 9.206 1.00 44.09 103 ALA A CA 1
ATOM 794 C C . ALA A 1 103 ? 1.241 -11.111 10.145 1.00 44.09 103 ALA A C 1
ATOM 796 O O . ALA A 1 103 ? 0.276 -11.832 9.915 1.00 44.09 103 ALA A O 1
ATOM 797 N N . ARG A 1 104 ? 2.013 -11.300 11.233 1.00 41.78 104 ARG A N 1
ATOM 798 C CA . ARG A 1 104 ? 1.708 -12.323 12.253 1.00 41.78 104 ARG A CA 1
ATOM 799 C C . ARG A 1 104 ? 0.515 -11.945 13.117 1.00 41.78 104 ARG A C 1
ATOM 801 O O . ARG A 1 104 ? -0.273 -12.833 13.415 1.00 41.78 104 ARG A O 1
ATOM 808 N N . SER A 1 105 ? 0.368 -10.675 13.499 1.00 43.00 105 SER A N 1
ATOM 809 C CA . SER A 1 105 ? -0.818 -10.214 14.232 1.00 43.00 105 SER A CA 1
ATOM 810 C C . SER A 1 105 ? -2.076 -10.365 13.360 1.00 43.00 105 SER A C 1
ATOM 812 O O . SER A 1 105 ? -3.026 -11.025 13.766 1.00 43.00 105 SER A O 1
ATOM 814 N N . LEU A 1 106 ? -2.0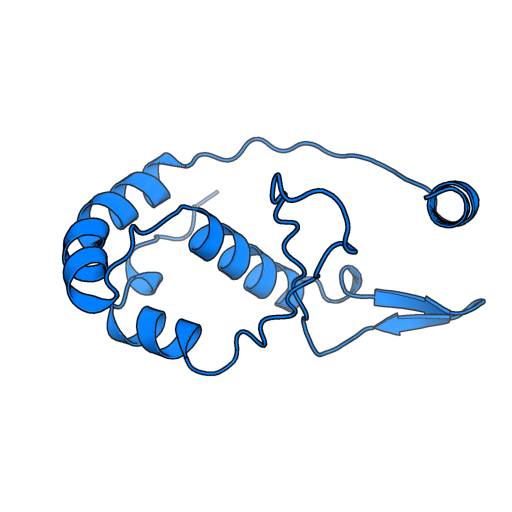37 -9.943 12.090 1.00 45.38 106 LEU A N 1
ATOM 815 C CA . LEU A 1 106 ? -3.145 -10.127 11.139 1.00 45.38 106 LEU A CA 1
ATOM 816 C C . LEU A 1 106 ? -3.469 -11.603 10.834 1.00 45.38 106 LEU A C 1
ATOM 818 O O . LEU A 1 106 ? -4.642 -11.967 10.759 1.00 45.38 106 LEU A O 1
ATOM 822 N N . ALA A 1 107 ? -2.456 -12.470 10.706 1.00 43.81 107 ALA A N 1
ATOM 823 C CA . ALA A 1 107 ? -2.654 -13.911 10.520 1.00 43.81 107 ALA A CA 1
ATOM 824 C C . ALA A 1 107 ? -3.219 -14.603 11.775 1.00 43.81 107 ALA A C 1
ATOM 826 O O . ALA A 1 107 ? -3.946 -15.586 11.654 1.00 43.81 107 ALA A O 1
ATOM 827 N N . LYS A 1 108 ? -2.925 -14.084 12.977 1.00 42.66 108 LYS A N 1
ATOM 828 C CA . LYS A 1 108 ? -3.426 -14.612 14.256 1.00 42.66 108 LYS A CA 1
ATOM 829 C C . LYS A 1 108 ? -4.915 -14.318 14.481 1.00 42.66 108 LYS A C 1
ATOM 831 O O . LYS A 1 108 ? -5.563 -15.088 15.180 1.00 42.66 108 LYS A O 1
ATOM 836 N N . TYR A 1 109 ? -5.452 -13.255 13.874 1.00 43.53 109 TYR A N 1
ATOM 837 C CA . TYR A 1 109 ? -6.869 -12.870 13.986 1.00 43.53 109 TYR A CA 1
ATOM 838 C C . TYR A 1 109 ? -7.741 -13.292 12.796 1.00 43.53 109 TYR A C 1
ATOM 840 O O . TYR A 1 109 ? -8.906 -12.917 12.756 1.00 43.53 109 TYR A O 1
ATOM 848 N N . GLN A 1 110 ? -7.211 -14.055 11.828 1.00 49.00 110 GLN A N 1
ATOM 849 C CA . GLN A 1 110 ? -7.986 -14.628 10.710 1.00 49.00 110 GLN A CA 1
ATOM 850 C C . GLN A 1 110 ? -8.864 -13.600 9.951 1.00 49.00 110 GLN A C 1
ATOM 852 O O . GLN A 1 110 ? -9.825 -13.959 9.278 1.00 49.00 110 GLN A O 1
ATOM 857 N N . ILE A 1 111 ? -8.488 -12.314 10.003 1.00 49.25 111 ILE A N 1
ATOM 858 C CA . ILE A 1 111 ? -9.210 -11.174 9.401 1.00 49.25 111 ILE A CA 1
ATOM 859 C C . ILE A 1 111 ? -9.252 -11.307 7.867 1.00 49.25 111 ILE A C 1
ATOM 861 O O . ILE A 1 111 ? -10.134 -10.780 7.199 1.00 49.25 111 ILE A O 1
ATOM 865 N N . LEU A 1 112 ? -8.305 -12.068 7.312 1.00 44.34 112 LEU A N 1
ATOM 866 C CA . LEU A 1 112 ? -8.107 -12.305 5.884 1.00 44.34 112 LEU A CA 1
ATOM 867 C C . LEU A 1 112 ? -9.004 -13.393 5.269 1.00 44.34 112 LEU A C 1
ATOM 869 O O . LEU A 1 112 ? -9.028 -13.498 4.051 1.00 44.34 112 LEU A O 1
ATOM 873 N N . GLN A 1 113 ? -9.733 -14.198 6.054 1.00 43.16 113 GLN A N 1
ATOM 874 C CA . GLN A 1 113 ? -10.685 -15.180 5.493 1.00 43.16 113 GLN A CA 1
ATOM 875 C C . GLN A 1 113 ? -12.133 -14.674 5.440 1.00 43.16 113 GLN A C 1
ATOM 877 O O . GLN A 1 113 ? -13.001 -15.378 4.932 1.00 43.16 113 GLN A O 1
ATOM 882 N N . LEU A 1 114 ? -12.396 -13.469 5.953 1.00 42.94 114 LEU A N 1
ATOM 883 C CA . LEU A 1 114 ? -13.742 -12.897 6.059 1.00 42.94 114 LEU A CA 1
ATOM 884 C C . LEU A 1 114 ? -14.029 -11.781 5.051 1.00 42.94 114 LEU A C 1
ATOM 886 O O . LEU A 1 114 ? -15.146 -11.275 5.035 1.00 42.94 114 LEU A O 1
ATOM 890 N N . VAL A 1 115 ? -13.068 -11.411 4.199 1.00 43.47 115 VAL A N 1
ATOM 891 C CA . VAL A 1 115 ? -13.345 -10.545 3.047 1.00 43.47 115 VAL A CA 1
ATOM 892 C C . VAL A 1 115 ? -13.594 -11.462 1.847 1.00 43.47 115 VAL A C 1
ATOM 894 O O . VAL A 1 115 ? -12.624 -11.936 1.251 1.00 43.47 115 VAL A O 1
ATOM 897 N N . PRO A 1 116 ? -14.857 -11.796 1.514 1.00 39.59 116 PRO A N 1
ATOM 898 C CA . PRO A 1 116 ? -15.146 -12.502 0.276 1.00 39.59 116 PRO A CA 1
ATOM 899 C C . PRO A 1 116 ? -14.615 -11.664 -0.888 1.00 39.59 116 PRO A C 1
ATOM 901 O O . PRO A 1 116 ? -14.802 -10.445 -0.922 1.00 39.59 11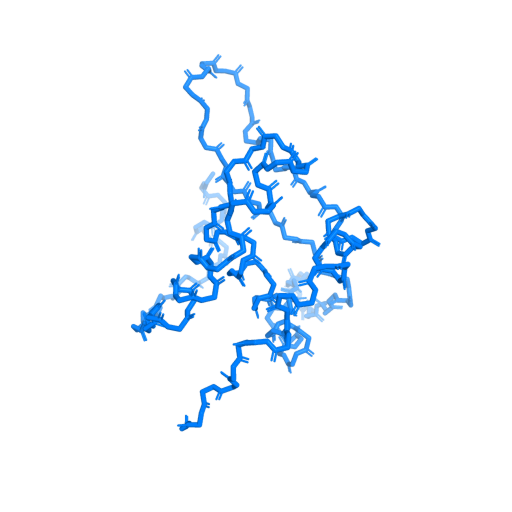6 PRO A O 1
ATOM 904 N N . ALA A 1 117 ? -13.919 -12.324 -1.815 1.00 41.59 117 ALA A N 1
ATOM 905 C CA . ALA A 1 117 ? -13.502 -11.707 -3.064 1.00 41.59 117 ALA A CA 1
ATOM 906 C C . ALA A 1 117 ? -14.728 -11.046 -3.721 1.00 41.59 117 ALA A C 1
ATOM 908 O O . ALA A 1 117 ? -15.792 -11.673 -3.747 1.00 41.59 117 ALA A O 1
ATOM 909 N N . PRO A 1 118 ? -14.626 -9.801 -4.214 1.00 38.31 118 PRO A N 1
ATOM 910 C CA . PRO A 1 118 ? -15.698 -9.236 -5.014 1.00 38.31 118 PRO A CA 1
ATOM 911 C C . PRO A 1 118 ? -15.859 -10.098 -6.275 1.00 38.31 118 PRO A C 1
ATOM 913 O O . PRO A 1 118 ? -14.975 -10.132 -7.127 1.00 38.31 118 PRO A O 1
ATOM 916 N N . GLU A 1 119 ? -16.968 -10.833 -6.377 1.00 40.22 119 GLU A N 1
ATOM 917 C CA . GLU A 1 119 ? -17.437 -11.362 -7.657 1.00 40.22 119 GLU A CA 1
ATOM 918 C C . GLU A 1 119 ? -17.967 -10.189 -8.491 1.00 40.22 119 GLU A C 1
ATOM 920 O O . GLU A 1 119 ? -19.103 -9.759 -8.295 1.00 40.22 119 GLU A O 1
ATOM 925 N N . SER A 1 120 ? -17.136 -9.677 -9.405 1.00 35.81 120 SER A N 1
ATOM 926 C CA . SER A 1 120 ? -17.532 -9.138 -10.720 1.00 35.81 120 SER A CA 1
ATOM 927 C C . SER A 1 120 ? -16.305 -8.781 -11.552 1.00 35.81 120 SER A C 1
ATOM 929 O O . SER A 1 120 ? -15.576 -7.858 -11.121 1.00 35.81 120 SER A O 1
#

Radius of gyration: 17.7 Å; Cα contacts (8 Å, |Δi|>4): 65; chains: 1; bounding box: 38×37×45 Å

pLDDT: mean 71.39, std 20.25, range [32.44, 92.94]

Foldseek 3Di:
DVVCVVPDDDDDDDDDDDCPLVVVLLVVCQVVCCVPVVDGDDCVVVVVVVVVVVCVVVQQVQWDDDPHDIGGDPDDFDFDFDDDPDDDDDRPRPRDRCPPDVVVVCVVRVSVVRRPDDDD

Mean predicted aligned error: 11.75 Å

Nearest PDB structures (foldseek):
  1e2o-assembly1_A  TM=9.297E-01  e=2.536E-03  Escherichia coli
  9dz8-assembly1_A  TM=9.240E-01  e=4.037E-03  Escherichia coli BL21(DE3)
  3mae-assembly1_A  TM=9.467E-01  e=4.315E-03  Listeria monocytogenes serotype 4b str. F2365
  1c4t-assembly1_A  TM=6.512E-01  e=3.308E-03  Escherichia coli BL21(DE3)
  6ct0-assembly1_0  TM=6.798E-01  e=3.699E-01  Homo sapiens